Protein AF-A0A949IQU0-F1 (afdb_monomer_lite)

Structure (mmCIF, N/CA/C/O backbone):
data_AF-A0A949IQU0-F1
#
_entry.id   AF-A0A949IQU0-F1
#
loop_
_atom_site.group_PDB
_atom_site.id
_atom_site.type_symbol
_atom_site.label_atom_id
_atom_site.label_alt_id
_atom_site.label_comp_id
_atom_site.label_asym_id
_atom_site.label_entity_id
_atom_site.label_seq_id
_atom_site.pdbx_PDB_ins_code
_atom_site.Cartn_x
_atom_site.Cartn_y
_atom_site.Cartn_z
_atom_site.occupancy
_atom_site.B_iso_or_equiv
_atom_site.auth_seq_id
_atom_site.auth_comp_id
_atom_site.auth_asym_id
_atom_site.auth_atom_id
_atom_site.pdbx_PDB_model_num
ATOM 1 N N . MET A 1 1 ? 23.841 -28.132 -24.830 1.00 56.25 1 MET A N 1
ATOM 2 C CA . MET A 1 1 ? 23.037 -27.392 -23.858 1.00 56.25 1 MET A CA 1
ATOM 3 C C . MET A 1 1 ? 22.472 -28.356 -22.852 1.00 56.25 1 MET A C 1
ATOM 5 O O . MET A 1 1 ? 21.640 -29.186 -23.206 1.00 56.25 1 MET A O 1
ATOM 9 N N . THR A 1 2 ? 23.024 -28.313 -21.647 1.00 63.78 2 THR A N 1
ATOM 10 C CA . THR A 1 2 ? 22.380 -28.827 -20.433 1.00 63.78 2 THR A CA 1
ATOM 11 C C . THR A 1 2 ? 21.365 -27.792 -19.951 1.00 63.78 2 THR A C 1
ATOM 13 O O . THR A 1 2 ? 21.576 -26.606 -20.192 1.00 63.78 2 THR A O 1
ATOM 16 N N . ASP A 1 3 ? 20.294 -28.210 -19.273 1.00 66.94 3 ASP A N 1
ATOM 17 C CA . ASP A 1 3 ? 19.266 -27.298 -18.736 1.00 66.94 3 ASP A CA 1
ATOM 18 C C . ASP A 1 3 ? 19.862 -26.144 -17.896 1.00 66.94 3 ASP A C 1
ATOM 20 O O . ASP A 1 3 ? 19.350 -25.027 -17.913 1.00 66.94 3 ASP A O 1
ATOM 24 N N . ASP A 1 4 ? 20.995 -26.386 -17.226 1.00 68.88 4 ASP A N 1
ATOM 25 C CA . ASP A 1 4 ? 21.713 -25.377 -16.438 1.00 68.88 4 ASP A CA 1
ATOM 26 C C . ASP A 1 4 ? 22.259 -24.207 -17.292 1.00 68.88 4 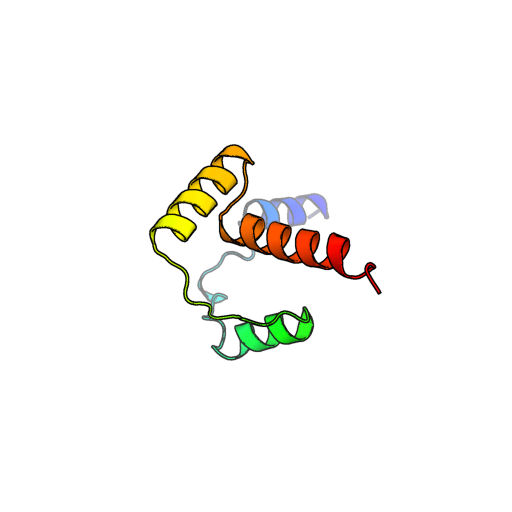ASP A C 1
ATOM 28 O O . ASP A 1 4 ? 22.228 -23.061 -16.856 1.00 68.88 4 ASP A O 1
ATOM 32 N N . GLU A 1 5 ? 22.692 -24.457 -18.537 1.00 68.75 5 GLU A N 1
ATOM 33 C CA . GLU A 1 5 ? 23.224 -23.407 -19.428 1.00 68.75 5 GLU A CA 1
ATOM 34 C C . GLU A 1 5 ? 22.111 -22.497 -19.977 1.00 68.75 5 GLU A C 1
ATOM 36 O O . GLU A 1 5 ? 22.339 -21.312 -20.213 1.00 68.75 5 GLU A O 1
ATOM 41 N N . GLU A 1 6 ? 20.897 -23.028 -20.176 1.00 69.94 6 GLU A N 1
ATOM 42 C CA . GLU A 1 6 ? 19.745 -22.216 -20.591 1.00 69.94 6 GLU A CA 1
ATOM 43 C C . GLU A 1 6 ? 19.243 -21.327 -19.448 1.00 69.94 6 GLU A C 1
ATOM 45 O O . GLU A 1 6 ? 18.908 -20.167 -19.691 1.00 69.94 6 GLU A O 1
ATOM 50 N N . SER A 1 7 ? 19.227 -21.829 -18.207 1.00 77.50 7 SER A N 1
ATOM 51 C CA . SER A 1 7 ? 18.857 -21.032 -17.027 1.00 77.50 7 SER A CA 1
ATOM 52 C C . SER A 1 7 ? 19.794 -19.838 -16.834 1.00 77.5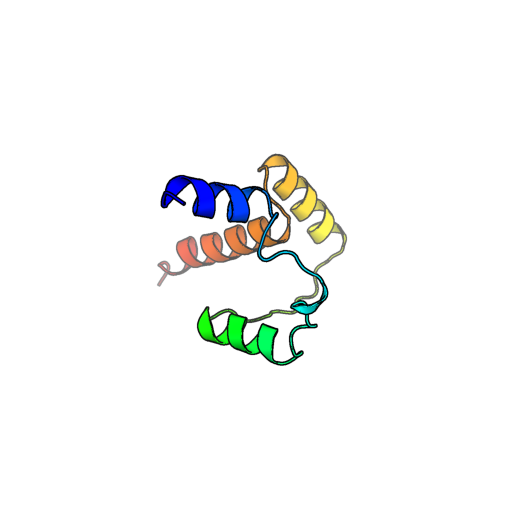0 7 SER A C 1
ATOM 54 O O . SER A 1 7 ? 19.331 -18.708 -16.670 1.00 77.50 7 SER A O 1
ATOM 56 N N . ASP A 1 8 ? 21.106 -20.065 -16.928 1.00 81.44 8 ASP A N 1
ATOM 57 C CA . ASP A 1 8 ? 22.115 -19.013 -16.772 1.00 81.44 8 ASP A CA 1
ATOM 58 C C . ASP A 1 8 ? 22.015 -17.938 -17.874 1.00 81.44 8 ASP A C 1
ATOM 60 O O . ASP A 1 8 ? 22.242 -16.749 -17.623 1.00 81.44 8 ASP A O 1
ATOM 64 N N . ALA A 1 9 ? 21.626 -18.319 -19.096 1.00 82.44 9 ALA A N 1
ATOM 65 C CA . ALA A 1 9 ? 21.404 -17.384 -20.202 1.00 82.44 9 ALA A CA 1
ATOM 66 C C . ALA A 1 9 ? 20.170 -16.479 -19.985 1.00 82.44 9 ALA A C 1
ATOM 68 O O . ALA A 1 9 ? 20.191 -15.304 -20.364 1.00 82.44 9 ALA A O 1
ATOM 69 N N . TRP A 1 10 ? 19.104 -16.990 -19.351 1.00 83.38 10 TRP A N 1
ATOM 70 C CA . TRP A 1 10 ? 17.943 -16.182 -18.944 1.00 83.38 10 TRP A CA 1
ATOM 71 C C . TRP A 1 10 ? 18.282 -15.233 -17.790 1.00 83.38 10 TRP A C 1
ATOM 73 O O . TRP A 1 10 ? 17.935 -14.053 -17.852 1.00 83.38 10 TRP A O 1
ATOM 83 N N . ASP A 1 11 ? 18.987 -15.721 -16.766 1.00 84.25 11 ASP A N 1
ATOM 84 C CA . ASP A 1 11 ? 19.351 -14.927 -15.584 1.00 84.25 11 ASP A CA 1
ATOM 85 C C . ASP A 1 11 ? 20.376 -13.827 -15.907 1.00 84.25 11 ASP A C 1
ATOM 87 O O . ASP A 1 11 ? 20.325 -12.729 -15.345 1.00 84.25 11 ASP A O 1
ATOM 91 N N . SER A 1 12 ? 21.291 -14.091 -16.845 1.00 86.00 12 SER A N 1
ATOM 92 C CA . SER A 1 12 ? 22.228 -13.086 -17.367 1.00 86.00 12 SER A CA 1
ATOM 93 C C . SER A 1 12 ? 21.583 -12.099 -18.349 1.00 86.00 12 SER A C 1
ATOM 95 O O . SER A 1 12 ? 22.178 -11.058 -18.642 1.00 86.00 12 SER A O 1
ATOM 97 N N . GLY A 1 13 ? 20.374 -12.395 -18.838 1.00 81.62 13 GLY A N 1
ATOM 98 C CA . GLY A 1 13 ? 19.666 -11.592 -19.833 1.00 81.62 13 GLY A CA 1
ATOM 99 C C . GLY A 1 13 ? 20.254 -11.684 -21.245 1.00 81.62 13 GLY A C 1
ATOM 100 O O . GLY A 1 13 ? 19.932 -10.842 -22.083 1.00 81.62 13 GLY A O 1
ATOM 101 N N . GLU A 1 14 ? 21.105 -12.681 -21.524 1.00 85.38 14 GLU A N 1
ATOM 102 C CA . GLU A 1 14 ? 21.602 -12.976 -22.878 1.00 85.38 14 GLU A CA 1
ATOM 103 C C . GLU A 1 14 ? 20.442 -13.309 -23.831 1.00 85.38 14 GLU A C 1
ATOM 105 O O . GLU A 1 14 ? 20.475 -12.972 -25.016 1.00 85.38 14 GLU A O 1
ATOM 110 N N . ILE A 1 15 ? 19.377 -13.903 -23.287 1.00 84.69 15 ILE A N 1
ATOM 111 C CA . ILE A 1 15 ? 18.116 -14.172 -23.977 1.00 84.69 15 ILE A CA 1
ATOM 112 C C . ILE A 1 15 ? 16.936 -13.520 -23.244 1.00 84.69 15 ILE A C 1
ATOM 114 O O . ILE A 1 15 ? 16.975 -13.275 -22.042 1.00 84.69 15 ILE A O 1
ATOM 118 N N . GLY A 1 16 ? 15.871 -13.195 -23.984 1.00 81.19 16 GLY A N 1
ATOM 119 C CA . GLY A 1 16 ? 14.640 -12.614 -23.426 1.00 81.19 16 GLY A CA 1
ATOM 120 C C . GLY A 1 16 ? 14.655 -11.097 -23.197 1.00 81.19 16 GLY A C 1
ATOM 121 O O . GLY A 1 16 ? 13.592 -10.520 -22.976 1.00 81.19 16 GLY A O 1
ATOM 122 N N . ALA A 1 17 ? 15.814 -10.437 -23.307 1.00 83.56 17 ALA A N 1
ATOM 123 C CA . ALA A 1 17 ? 15.961 -8.986 -23.133 1.00 83.56 17 ALA A CA 1
ATOM 124 C C . ALA A 1 17 ? 16.022 -8.184 -24.452 1.00 83.56 17 ALA A C 1
ATOM 126 O O . ALA A 1 17 ? 16.239 -6.971 -24.426 1.00 83.56 17 ALA A O 1
ATOM 127 N N . SER A 1 18 ? 15.853 -8.828 -25.612 1.00 86.56 18 SER A N 1
ATOM 128 C CA . SER A 1 18 ? 15.972 -8.154 -26.911 1.00 86.56 18 SER A CA 1
ATOM 129 C C . SER A 1 18 ? 14.856 -7.130 -27.133 1.00 86.56 18 SER A C 1
ATOM 131 O O . SER A 1 18 ? 13.670 -7.439 -26.996 1.00 86.56 18 SER A O 1
ATOM 133 N N . GLU A 1 19 ? 15.230 -5.916 -27.552 1.00 83.12 19 GLU A N 1
ATOM 134 C CA . GLU A 1 19 ? 14.279 -4.812 -27.744 1.00 83.12 19 GLU A CA 1
ATOM 135 C C . GLU A 1 19 ? 13.207 -5.103 -28.804 1.00 83.12 19 GLU A C 1
ATOM 137 O O . GLU A 1 19 ? 12.100 -4.581 -28.716 1.00 83.12 19 GLU A O 1
ATOM 142 N N . GLU A 1 20 ? 13.498 -5.981 -29.768 1.00 88.12 20 GLU A N 1
ATOM 143 C CA . GLU A 1 20 ? 12.557 -6.405 -30.813 1.00 88.12 20 GLU A CA 1
ATOM 144 C C . GLU A 1 20 ? 11.303 -7.112 -30.269 1.00 88.12 20 GLU A C 1
ATOM 146 O O . GLU A 1 20 ? 10.256 -7.086 -30.917 1.00 88.12 20 GLU A O 1
ATOM 151 N N . PHE A 1 21 ? 11.389 -7.706 -29.073 1.00 83.75 21 PHE A N 1
ATOM 152 C CA . PHE A 1 21 ? 10.266 -8.368 -28.404 1.00 83.75 21 PHE A CA 1
ATOM 153 C C . PHE A 1 21 ? 9.583 -7.471 -27.362 1.00 83.75 21 PHE A C 1
ATOM 155 O O . PHE A 1 21 ? 8.592 -7.880 -26.751 1.00 83.75 21 PHE A O 1
ATOM 162 N N . MET A 1 22 ? 10.073 -6.244 -27.152 1.00 85.94 22 MET A N 1
ATOM 163 C CA . MET A 1 22 ? 9.448 -5.294 -26.236 1.00 85.94 22 MET A CA 1
ATOM 164 C C . MET A 1 22 ? 8.266 -4.579 -26.895 1.00 85.94 22 MET A C 1
ATOM 166 O O . MET A 1 22 ? 8.325 -4.120 -28.034 1.00 85.94 22 MET A O 1
ATOM 170 N N . SER A 1 23 ? 7.179 -4.420 -26.143 1.00 85.50 23 SER A N 1
ATOM 171 C CA . SER A 1 23 ? 6.056 -3.568 -26.533 1.00 85.50 23 SER A CA 1
ATOM 172 C C . SER A 1 23 ? 5.470 -2.863 -25.316 1.00 85.50 23 SER A C 1
ATOM 174 O O . SER A 1 23 ? 5.552 -3.356 -24.189 1.00 85.50 23 SER A O 1
ATOM 176 N N . LEU A 1 24 ? 4.896 -1.678 -25.532 1.00 88.88 24 LEU A N 1
ATOM 177 C CA . LEU A 1 24 ? 4.191 -0.969 -24.472 1.00 88.88 24 LEU A CA 1
ATOM 178 C C . LEU A 1 24 ? 2.926 -1.752 -24.109 1.00 88.88 24 LEU A C 1
ATOM 180 O O . LEU A 1 24 ? 2.105 -2.046 -24.981 1.00 88.88 24 LEU A O 1
ATOM 184 N N . ALA A 1 25 ? 2.752 -2.044 -22.822 1.00 87.12 25 ALA A N 1
ATOM 185 C CA . ALA A 1 25 ? 1.531 -2.668 -22.342 1.00 87.12 25 ALA A CA 1
ATOM 186 C C . ALA A 1 25 ? 0.305 -1.792 -22.686 1.00 87.12 25 ALA A C 1
ATOM 188 O O . ALA A 1 25 ? 0.359 -0.564 -22.538 1.00 87.12 25 ALA A O 1
ATOM 189 N N . PRO A 1 26 ? -0.817 -2.390 -23.127 1.00 90.25 26 PRO A N 1
ATOM 190 C CA . PRO A 1 26 ? -2.057 -1.655 -23.330 1.00 90.25 26 PRO A CA 1
ATOM 191 C C . PRO A 1 26 ? -2.520 -0.979 -22.037 1.00 90.25 26 PRO A C 1
ATOM 193 O O . PRO A 1 26 ? -2.417 -1.555 -20.960 1.00 90.25 26 PRO A O 1
ATOM 196 N N . ALA A 1 27 ? -3.140 0.198 -22.139 1.00 83.00 27 ALA A N 1
ATOM 197 C CA . ALA A 1 27 ? -3.670 0.905 -20.966 1.00 83.00 27 ALA A CA 1
ATOM 198 C C . ALA A 1 27 ? -4.725 0.092 -20.181 1.00 83.00 27 ALA A C 1
ATOM 200 O O . ALA A 1 27 ? -4.910 0.301 -18.989 1.00 83.00 27 ALA A O 1
ATOM 201 N N . ALA A 1 28 ? -5.416 -0.847 -20.840 1.00 87.25 28 ALA A N 1
ATOM 202 C CA . ALA A 1 28 ? -6.378 -1.743 -20.196 1.00 87.25 28 ALA A CA 1
ATOM 203 C C . ALA A 1 28 ? -5.715 -2.830 -19.330 1.00 87.25 28 ALA A C 1
ATOM 205 O O . ALA A 1 28 ? -6.362 -3.366 -18.435 1.00 87.25 28 ALA A O 1
ATOM 206 N N . PHE A 1 29 ? -4.435 -3.127 -19.567 1.00 89.69 29 PHE A N 1
ATOM 207 C CA . PHE A 1 29 ? -3.720 -4.219 -18.912 1.00 89.69 29 PHE A CA 1
ATOM 208 C C . PHE A 1 29 ? -3.537 -3.978 -17.407 1.00 89.69 29 PHE A C 1
ATOM 210 O O . PHE A 1 29 ? -3.674 -4.899 -16.612 1.00 89.69 29 PHE A O 1
ATOM 217 N N . GLU A 1 30 ? -3.309 -2.726 -16.995 1.00 86.38 30 GLU A N 1
ATOM 218 C CA . GLU A 1 30 ? -3.227 -2.351 -15.574 1.00 86.38 30 GLU A CA 1
ATOM 219 C C . GLU A 1 30 ? -4.536 -2.664 -14.836 1.00 86.38 30 GLU A C 1
ATOM 221 O O . GLU A 1 30 ? -4.526 -3.253 -13.758 1.00 86.38 30 GLU A O 1
ATOM 226 N N . LYS A 1 31 ? -5.675 -2.356 -15.468 1.00 87.44 31 LYS A N 1
ATOM 227 C CA . LYS A 1 31 ? -6.994 -2.666 -14.915 1.00 87.44 31 LYS A CA 1
ATOM 228 C C . LYS A 1 31 ? -7.235 -4.174 -14.826 1.00 87.44 31 LYS A C 1
ATOM 230 O O . LYS A 1 31 ? -7.770 -4.633 -13.826 1.00 87.44 31 LYS A O 1
ATOM 235 N N . GLU A 1 32 ? -6.852 -4.940 -15.847 1.00 92.19 32 GLU A N 1
ATOM 236 C CA . GLU A 1 32 ? -6.985 -6.403 -15.820 1.00 92.19 32 GLU A CA 1
ATOM 237 C C . GLU A 1 32 ? -6.170 -7.018 -14.678 1.00 92.19 32 GLU A C 1
ATOM 239 O O . GLU A 1 32 ? -6.678 -7.881 -13.963 1.00 92.19 32 GLU A O 1
ATOM 244 N N . ILE A 1 33 ? -4.941 -6.540 -14.452 1.00 91.06 33 ILE A N 1
ATOM 245 C CA . ILE A 1 33 ? -4.116 -6.965 -13.313 1.00 91.06 33 ILE A CA 1
ATOM 246 C C . ILE A 1 33 ? -4.822 -6.656 -11.992 1.00 91.06 33 ILE A C 1
ATOM 248 O O . ILE A 1 33 ? -4.929 -7.540 -11.138 1.00 91.06 33 ILE A O 1
ATOM 252 N N . ASP A 1 34 ? -5.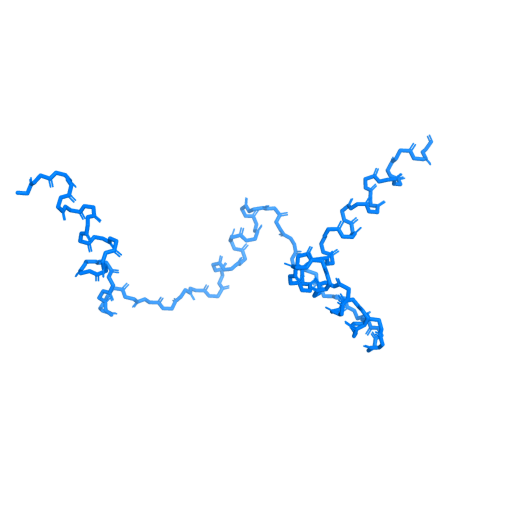311 -5.427 -11.823 1.00 90.75 34 ASP A N 1
ATOM 253 C CA . ASP A 1 34 ? -6.024 -5.029 -10.611 1.00 90.75 34 ASP A CA 1
ATOM 254 C C . ASP A 1 34 ? -7.261 -5.908 -10.375 1.00 90.75 34 ASP A C 1
ATOM 256 O O . ASP A 1 34 ? -7.423 -6.456 -9.283 1.00 90.75 34 ASP A O 1
ATOM 260 N N . ASP A 1 35 ? -8.082 -6.125 -11.405 1.00 90.56 35 ASP A N 1
ATOM 261 C CA . ASP A 1 35 ? -9.293 -6.948 -11.336 1.00 90.56 35 ASP A CA 1
ATOM 262 C C . ASP A 1 35 ? -8.957 -8.413 -10.982 1.00 90.56 35 ASP A C 1
ATOM 264 O O . ASP A 1 35 ? -9.596 -9.007 -10.107 1.00 90.56 35 ASP A O 1
ATOM 268 N N . HIS A 1 36 ? -7.916 -8.991 -11.593 1.00 94.38 36 HIS A N 1
ATOM 269 C CA . HIS A 1 36 ? -7.462 -10.357 -11.302 1.00 94.38 36 HIS A CA 1
ATOM 270 C C . HIS A 1 36 ? -6.908 -10.521 -9.882 1.00 94.38 36 HIS A C 1
ATOM 272 O O . HIS A 1 36 ? -7.087 -11.578 -9.270 1.00 94.38 36 HIS A O 1
ATOM 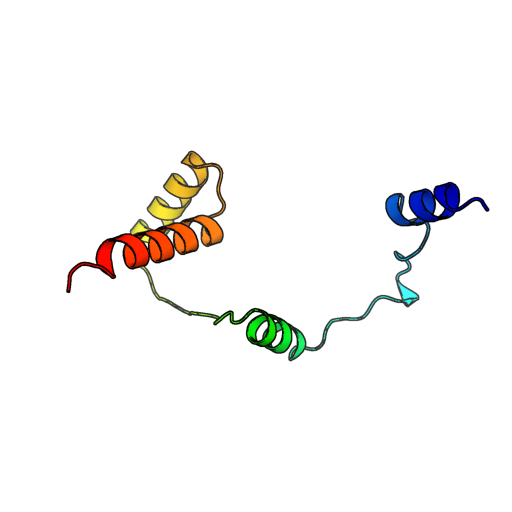278 N N . LEU A 1 37 ? -6.255 -9.491 -9.342 1.00 91.81 37 LEU A N 1
ATOM 279 C CA . LEU A 1 37 ? -5.723 -9.483 -7.978 1.00 91.81 37 LEU A CA 1
ATOM 280 C C . LEU A 1 37 ? -6.755 -9.017 -6.933 1.00 91.81 37 LEU A C 1
ATOM 282 O O . LEU A 1 37 ? -6.446 -8.991 -5.738 1.00 91.81 37 LEU A O 1
ATOM 286 N N . GLY A 1 38 ? -7.968 -8.644 -7.357 1.00 90.44 38 GLY A N 1
ATOM 287 C CA . GLY A 1 38 ? -8.996 -8.069 -6.485 1.00 90.44 38 GLY A CA 1
ATOM 288 C C . GLY A 1 38 ? -8.576 -6.730 -5.868 1.00 90.44 38 GLY A C 1
ATOM 289 O O . GLY A 1 38 ? -8.991 -6.394 -4.754 1.00 90.44 38 GLY A O 1
ATOM 290 N N . LEU A 1 39 ? -7.704 -5.990 -6.550 1.00 89.12 39 LEU A N 1
ATOM 291 C CA . LEU A 1 39 ? -7.238 -4.674 -6.151 1.00 89.12 39 LEU A CA 1
ATOM 292 C C . LEU A 1 39 ? -8.202 -3.605 -6.657 1.00 89.12 39 LEU A C 1
ATOM 294 O O . LEU A 1 39 ? -8.797 -3.704 -7.722 1.00 89.12 39 LEU A O 1
ATOM 298 N N . GLN A 1 40 ? -8.341 -2.547 -5.867 1.00 87.56 40 GLN A N 1
ATOM 299 C CA . GLN A 1 40 ? -9.092 -1.369 -6.261 1.00 87.56 40 GLN A CA 1
ATOM 300 C C . GLN A 1 40 ? -8.200 -0.147 -6.100 1.00 87.56 40 GLN A C 1
ATOM 302 O O . GLN A 1 40 ? -7.775 0.183 -4.985 1.00 87.56 40 GLN A O 1
ATOM 307 N N . GLN A 1 41 ? -7.958 0.557 -7.202 1.00 83.81 41 GLN A N 1
ATOM 308 C CA . GLN A 1 41 ? -7.307 1.854 -7.154 1.00 83.81 41 GLN A CA 1
ATOM 309 C C . GLN A 1 41 ? -8.201 2.846 -6.401 1.00 83.81 41 GLN A C 1
ATOM 311 O O . GLN A 1 41 ? -9.322 3.159 -6.807 1.00 83.81 41 GLN A O 1
ATOM 316 N N . ILE A 1 42 ? -7.686 3.370 -5.290 1.00 84.81 42 ILE A N 1
ATOM 317 C CA . ILE A 1 42 ? -8.348 4.422 -4.521 1.00 84.81 42 ILE A CA 1
ATOM 318 C C . ILE A 1 42 ? -7.607 5.743 -4.694 1.00 84.81 42 ILE A C 1
ATOM 320 O O . ILE A 1 42 ? -6.381 5.807 -4.637 1.00 84.81 42 ILE A O 1
ATOM 324 N N . THR A 1 43 ? -8.367 6.823 -4.856 1.00 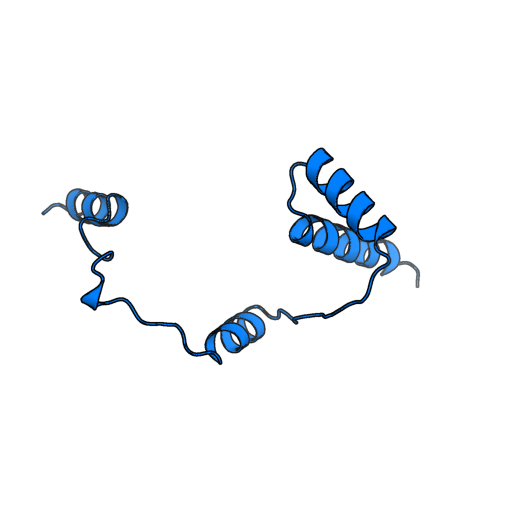85.38 43 THR A N 1
ATOM 325 C CA . THR A 1 43 ? -7.839 8.188 -4.794 1.00 85.38 43 THR A CA 1
ATOM 326 C C . THR A 1 43 ? -8.415 8.865 -3.561 1.00 85.38 43 THR A C 1
ATOM 328 O O . THR A 1 43 ? -9.614 9.124 -3.494 1.00 85.38 43 THR A O 1
ATOM 331 N N . ILE A 1 44 ? -7.563 9.159 -2.579 1.00 88.62 44 ILE A N 1
ATOM 332 C CA . ILE A 1 44 ? -7.946 9.861 -1.350 1.00 88.62 44 ILE A CA 1
ATOM 333 C C . ILE A 1 44 ? -7.166 11.171 -1.232 1.00 88.62 44 ILE A C 1
ATOM 335 O O . ILE A 1 44 ? -5.982 11.234 -1.560 1.00 88.62 44 ILE A O 1
ATOM 339 N N . ARG A 1 45 ? -7.825 12.236 -0.761 1.00 93.12 45 ARG A N 1
ATOM 340 C CA . ARG A 1 45 ? -7.163 13.511 -0.450 1.00 93.12 45 ARG A CA 1
ATOM 341 C C . ARG A 1 45 ? -6.792 13.534 1.026 1.00 93.12 45 ARG A C 1
ATOM 343 O O . ARG A 1 45 ? -7.656 13.359 1.878 1.00 93.12 45 ARG A O 1
ATOM 350 N N . LEU A 1 46 ? -5.521 13.784 1.315 1.00 93.56 46 LEU A N 1
ATOM 351 C CA . LEU A 1 46 ? -4.980 13.875 2.669 1.00 93.56 46 LEU A CA 1
ATOM 352 C C . LEU A 1 46 ? -4.334 15.245 2.889 1.00 93.56 46 LEU A C 1
ATOM 354 O O . LEU A 1 46 ? -3.902 15.908 1.944 1.00 93.56 46 LEU A O 1
ATOM 358 N N . GLN A 1 47 ? -4.261 15.667 4.148 1.00 97.44 47 GLN A N 1
ATOM 359 C CA . GLN A 1 47 ? -3.541 16.879 4.533 1.00 97.44 47 GLN A CA 1
ATOM 360 C C . GLN A 1 47 ? -2.041 16.705 4.255 1.00 97.44 47 GLN A C 1
ATOM 362 O O . GLN A 1 47 ? -1.488 15.627 4.465 1.00 97.44 47 GLN A O 1
ATOM 367 N N . LYS A 1 48 ? -1.364 17.769 3.802 1.00 96.69 48 LYS A N 1
ATOM 368 C CA . LYS A 1 48 ? 0.068 17.707 3.451 1.00 96.69 48 LYS A CA 1
ATOM 369 C C . LYS A 1 48 ? 0.946 17.271 4.627 1.00 96.69 48 LYS A C 1
ATOM 371 O O . LYS A 1 48 ? 1.873 16.495 4.425 1.00 96.69 48 LYS A O 1
ATOM 376 N N . THR A 1 49 ? 0.630 17.752 5.828 1.00 97.56 49 THR A N 1
ATOM 377 C CA . THR A 1 49 ? 1.316 17.391 7.076 1.00 97.56 49 THR A CA 1
ATOM 378 C C . THR A 1 49 ? 1.198 15.897 7.348 1.00 97.56 49 THR A C 1
ATOM 380 O O . THR A 1 49 ? 2.209 15.220 7.461 1.00 97.56 49 THR A O 1
ATOM 383 N N . LEU A 1 50 ? -0.019 15.354 7.279 1.00 95.81 50 LEU A N 1
ATOM 384 C CA . LEU A 1 50 ? -0.267 13.924 7.456 1.00 95.81 50 LEU A CA 1
ATOM 385 C C . LEU A 1 50 ? 0.511 13.062 6.448 1.00 95.81 50 LEU A C 1
ATOM 387 O O . LEU A 1 50 ? 1.060 12.028 6.814 1.00 95.81 50 LEU A O 1
ATOM 391 N N . VAL A 1 51 ? 0.587 13.480 5.181 1.00 95.06 51 VAL A N 1
ATOM 392 C CA . VAL A 1 51 ? 1.375 12.756 4.167 1.00 95.06 51 VAL A CA 1
ATOM 393 C C . VAL A 1 51 ? 2.867 12.774 4.504 1.00 95.06 51 VAL A C 1
ATOM 395 O O . VAL A 1 51 ? 3.540 11.761 4.316 1.00 95.06 51 VAL A O 1
ATOM 398 N N . ALA A 1 52 ? 3.392 13.902 4.988 1.00 96.50 52 ALA A N 1
ATOM 399 C CA . ALA A 1 52 ? 4.789 14.007 5.401 1.00 96.50 52 ALA A CA 1
ATOM 400 C C . ALA A 1 52 ? 5.088 13.091 6.599 1.00 96.50 52 ALA A C 1
ATOM 402 O O . ALA A 1 52 ? 6.038 12.310 6.543 1.00 96.50 52 ALA A O 1
ATOM 403 N N . ASP A 1 53 ? 4.225 13.105 7.614 1.00 96.75 53 ASP A N 1
ATOM 404 C CA . ASP A 1 53 ? 4.383 12.284 8.817 1.00 96.75 53 ASP A CA 1
ATOM 405 C C . ASP A 1 53 ? 4.322 10.785 8.489 1.00 96.75 53 ASP A C 1
ATOM 407 O O . ASP A 1 53 ? 5.159 10.003 8.938 1.00 96.75 53 ASP A O 1
ATOM 411 N N . LEU A 1 54 ? 3.378 10.370 7.636 1.00 95.69 54 LEU A N 1
ATOM 412 C CA . LEU A 1 54 ? 3.267 8.982 7.174 1.00 95.69 54 LEU A CA 1
ATOM 413 C C . LEU A 1 54 ? 4.495 8.519 6.385 1.00 95.69 54 LEU A C 1
ATOM 415 O O . LEU A 1 54 ? 4.884 7.359 6.501 1.00 95.69 54 LEU A O 1
ATOM 419 N N . LYS A 1 55 ? 5.108 9.396 5.583 1.00 95.50 55 LYS A N 1
ATOM 420 C CA . LYS A 1 55 ? 6.348 9.072 4.861 1.00 95.50 55 LYS A CA 1
ATOM 421 C C . LYS A 1 55 ? 7.522 8.880 5.813 1.00 95.50 55 LYS A C 1
ATOM 423 O O . LYS A 1 55 ? 8.294 7.942 5.627 1.00 95.50 55 LYS A O 1
ATOM 428 N N . GLU A 1 56 ? 7.645 9.738 6.820 1.00 96.94 56 GLU A N 1
ATOM 429 C CA . GLU A 1 56 ? 8.718 9.623 7.807 1.00 96.94 56 GLU A CA 1
ATOM 430 C C . GLU A 1 56 ? 8.552 8.363 8.666 1.00 96.94 56 GLU A C 1
ATOM 432 O O . GLU A 1 56 ? 9.507 7.607 8.831 1.00 96.94 56 GLU A O 1
ATOM 437 N N . MET A 1 57 ? 7.329 8.061 9.113 1.00 96.12 57 MET A N 1
ATOM 438 C CA . MET A 1 57 ? 7.036 6.805 9.813 1.00 96.12 57 MET A CA 1
ATOM 439 C C . MET A 1 57 ? 7.314 5.576 8.936 1.00 96.12 57 MET A C 1
ATOM 441 O O . MET A 1 57 ? 7.922 4.615 9.398 1.00 96.12 57 MET A O 1
ATOM 445 N N . ALA A 1 58 ? 6.940 5.606 7.652 1.00 96.38 58 ALA A N 1
ATOM 446 C CA . ALA A 1 58 ? 7.243 4.513 6.728 1.00 96.38 58 ALA A CA 1
ATOM 447 C C . ALA A 1 58 ? 8.759 4.263 6.627 1.00 96.38 58 ALA A C 1
ATOM 449 O O . ALA A 1 58 ? 9.201 3.118 6.735 1.00 96.38 58 ALA A O 1
ATOM 450 N N . ARG A 1 59 ? 9.558 5.336 6.520 1.00 95.31 59 ARG A N 1
ATOM 451 C CA . ARG A 1 59 ? 11.028 5.271 6.484 1.00 95.31 59 ARG A CA 1
ATOM 452 C C . ARG A 1 59 ? 11.607 4.646 7.754 1.00 95.31 59 ARG A C 1
ATOM 454 O O . ARG A 1 59 ? 12.498 3.806 7.655 1.00 95.31 59 ARG A O 1
ATOM 461 N N . GLN A 1 60 ? 11.095 5.020 8.926 1.00 94.88 60 GLN A N 1
ATOM 462 C CA . GLN A 1 60 ? 11.511 4.446 10.214 1.00 94.88 60 GLN A CA 1
ATOM 463 C C . GLN A 1 60 ? 11.187 2.949 10.316 1.00 94.88 60 GLN A C 1
ATOM 465 O O . GLN A 1 60 ? 11.950 2.191 10.909 1.00 94.88 60 GLN A O 1
ATOM 470 N N . ASN A 1 61 ? 10.101 2.514 9.676 1.00 91.12 61 ASN A N 1
ATOM 471 C CA . ASN A 1 61 ? 9.686 1.115 9.606 1.00 91.12 61 ASN A CA 1
ATOM 472 C C . ASN A 1 61 ? 10.359 0.328 8.461 1.00 91.12 61 ASN A C 1
ATOM 474 O O . ASN A 1 61 ? 10.036 -0.843 8.273 1.00 91.12 61 ASN A O 1
ATOM 478 N N . GLY A 1 62 ? 11.260 0.946 7.685 1.00 93.50 62 GLY A N 1
ATOM 479 C CA . GLY A 1 62 ? 11.915 0.312 6.534 1.00 93.50 62 GLY A CA 1
ATOM 480 C C . GLY A 1 62 ? 10.971 0.014 5.362 1.00 93.50 62 GLY A C 1
ATOM 481 O O . GLY A 1 62 ? 11.265 -0.851 4.542 1.00 93.50 62 GLY A O 1
ATOM 482 N N . LEU A 1 63 ? 9.828 0.702 5.284 1.00 94.06 63 LEU A N 1
ATOM 483 C CA . LEU A 1 63 ? 8.793 0.489 4.273 1.00 94.06 63 LEU A CA 1
ATOM 484 C C . LEU A 1 63 ? 8.628 1.713 3.369 1.00 94.06 63 LEU A C 1
ATOM 486 O O . LEU A 1 63 ? 8.849 2.859 3.758 1.00 94.06 63 LEU A O 1
ATOM 490 N N . GLY A 1 64 ? 8.152 1.474 2.147 1.00 92.62 64 GLY A N 1
ATOM 491 C CA . GLY A 1 64 ? 7.632 2.544 1.302 1.00 92.62 64 GLY A CA 1
ATOM 492 C C . GLY A 1 64 ? 6.321 3.115 1.858 1.00 92.62 64 GLY A C 1
ATOM 493 O O . GLY A 1 64 ? 5.564 2.427 2.543 1.00 92.62 64 GLY A O 1
ATOM 494 N N . TYR A 1 65 ? 6.002 4.359 1.492 1.00 92.75 65 TYR A N 1
ATOM 495 C CA . TYR A 1 65 ? 4.771 5.042 1.917 1.00 92.75 65 TYR A CA 1
ATOM 496 C C . TYR A 1 65 ? 3.492 4.266 1.564 1.00 92.75 65 TYR A C 1
ATOM 498 O O . TYR A 1 65 ? 2.630 4.074 2.416 1.00 92.75 65 TYR A O 1
ATOM 506 N N . GLN A 1 66 ? 3.368 3.789 0.322 1.00 90.75 66 GLN A N 1
ATOM 507 C CA . GLN A 1 66 ? 2.183 3.048 -0.124 1.00 90.75 66 GLN A CA 1
ATOM 508 C C . GLN A 1 66 ? 2.010 1.704 0.619 1.00 90.75 66 GLN A C 1
ATOM 510 O O . GLN A 1 66 ? 0.918 1.483 1.154 1.00 90.75 66 GLN A O 1
ATOM 515 N N . PRO A 1 67 ? 3.043 0.835 0.735 1.00 92.50 67 PRO A N 1
ATOM 516 C CA . PRO A 1 67 ? 2.978 -0.357 1.585 1.00 92.50 67 PRO A CA 1
ATOM 517 C C . PRO A 1 67 ? 2.591 -0.051 3.035 1.00 92.50 67 PRO A C 1
ATOM 519 O O . PRO A 1 67 ? 1.727 -0.721 3.600 1.00 92.50 67 PRO A O 1
ATOM 522 N N . PHE A 1 68 ? 3.175 1.000 3.617 1.00 95.00 68 PHE A N 1
ATOM 523 C CA . PHE A 1 68 ? 2.918 1.399 4.998 1.00 95.00 68 PHE A CA 1
ATOM 524 C C . PHE A 1 68 ? 1.463 1.833 5.222 1.00 95.00 68 PHE A C 1
ATOM 526 O O . PHE A 1 68 ? 0.803 1.359 6.148 1.00 95.00 68 PHE A O 1
ATOM 533 N N . VAL A 1 69 ? 0.915 2.672 4.336 1.00 93.69 69 VAL A N 1
ATOM 534 C CA . VAL A 1 69 ? -0.493 3.095 4.411 1.00 93.69 69 VAL A CA 1
ATOM 535 C C . VAL A 1 69 ? -1.435 1.899 4.260 1.00 93.69 69 VAL A C 1
ATOM 537 O O . VAL A 1 69 ? -2.382 1.769 5.038 1.00 93.69 69 VAL A O 1
ATOM 540 N N . ARG A 1 70 ? -1.161 0.988 3.316 1.00 91.75 70 ARG A N 1
ATOM 541 C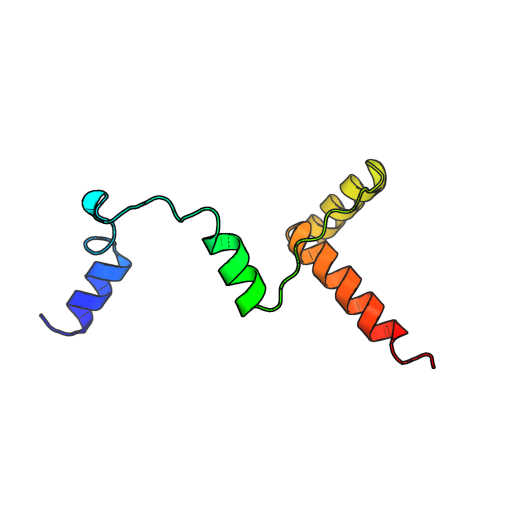 CA . ARG A 1 70 ? -1.945 -0.248 3.149 1.00 91.75 70 ARG A CA 1
ATOM 542 C C . ARG A 1 70 ? -1.950 -1.077 4.435 1.00 91.75 70 ARG A C 1
ATOM 544 O O . ARG A 1 70 ? -3.012 -1.536 4.859 1.00 91.75 70 ARG A O 1
ATOM 551 N N . GLN A 1 71 ? -0.792 -1.238 5.075 1.00 94.00 71 GLN A N 1
ATOM 552 C CA . GLN A 1 71 ? -0.667 -1.962 6.339 1.00 94.00 71 GLN A CA 1
ATOM 553 C C . GLN A 1 71 ? -1.475 -1.302 7.464 1.00 94.00 71 GLN A C 1
ATOM 555 O O . GLN A 1 71 ? -2.194 -2.008 8.171 1.00 94.00 71 GLN A O 1
ATOM 560 N N . ILE A 1 72 ? -1.410 0.026 7.612 1.00 94.06 72 ILE A N 1
ATOM 561 C CA . ILE A 1 72 ? -2.189 0.758 8.625 1.00 94.06 72 ILE A CA 1
ATOM 562 C C . ILE A 1 72 ? -3.686 0.524 8.430 1.00 94.06 72 ILE A C 1
ATOM 564 O O . ILE A 1 72 ? -4.372 0.158 9.383 1.00 94.06 72 ILE A O 1
ATOM 568 N N . LEU A 1 73 ? -4.191 0.704 7.206 1.00 93.12 73 LEU A N 1
ATOM 569 C CA . LEU A 1 73 ? -5.614 0.520 6.905 1.00 93.12 73 LEU A CA 1
ATOM 570 C C . LEU A 1 73 ? -6.057 -0.922 7.174 1.00 93.12 73 LEU A C 1
ATOM 572 O O . LEU A 1 73 ? -7.098 -1.148 7.789 1.00 93.12 73 LEU A O 1
ATOM 576 N N . THR A 1 74 ? -5.232 -1.895 6.784 1.00 93.50 74 THR A N 1
ATOM 577 C CA . THR A 1 74 ? -5.506 -3.323 6.995 1.00 93.50 74 THR A CA 1
ATOM 578 C C . THR A 1 74 ? -5.546 -3.663 8.483 1.00 93.50 74 THR A C 1
ATOM 580 O O . THR A 1 74 ? -6.491 -4.302 8.947 1.00 93.50 74 THR A O 1
ATOM 583 N N . LYS A 1 75 ? -4.556 -3.186 9.248 1.00 93.75 75 LYS A N 1
ATOM 584 C CA . LYS A 1 75 ? -4.474 -3.373 10.700 1.00 93.75 75 LYS A CA 1
ATOM 585 C C . LYS A 1 75 ? -5.665 -2.730 11.407 1.00 93.75 75 LYS A C 1
ATOM 587 O O . LYS A 1 75 ? -6.317 -3.384 12.213 1.00 93.75 75 LYS A O 1
ATOM 592 N N . HIS A 1 76 ? -5.997 -1.490 11.051 1.00 94.62 76 HIS A N 1
ATOM 593 C CA . HIS A 1 76 ? -7.129 -0.777 11.631 1.00 94.62 76 HIS A CA 1
ATOM 594 C C . HIS A 1 76 ? -8.452 -1.521 11.408 1.00 94.62 76 HIS A C 1
ATOM 596 O O . HIS A 1 76 ? -9.244 -1.660 12.342 1.00 94.62 76 HIS A O 1
ATOM 602 N N . VAL A 1 77 ? -8.686 -2.044 10.198 1.00 94.69 77 VAL A N 1
ATOM 603 C CA . VAL A 1 77 ? -9.870 -2.866 9.915 1.00 94.69 77 VAL A CA 1
ATOM 604 C C . VAL A 1 77 ? -9.835 -4.154 10.732 1.00 94.69 77 VAL A C 1
ATOM 606 O O . VAL A 1 77 ? -10.826 -4.460 11.387 1.00 94.69 77 VAL A O 1
ATOM 609 N N . ALA A 1 78 ? -8.720 -4.888 10.751 1.00 92.94 78 ALA A N 1
ATOM 610 C CA . ALA A 1 78 ? -8.605 -6.139 11.502 1.00 92.94 78 ALA A CA 1
ATOM 611 C C . ALA A 1 78 ? -8.915 -5.959 13.002 1.00 92.94 78 ALA A C 1
ATOM 613 O O . ALA A 1 78 ? -9.670 -6.744 13.572 1.00 92.94 78 ALA A O 1
ATOM 614 N N . GLU A 1 79 ? -8.402 -4.891 13.617 1.00 94.00 79 GLU A N 1
ATOM 615 C CA . GLU A 1 79 ? -8.600 -4.584 15.040 1.00 94.00 79 GLU A CA 1
ATOM 616 C C . GLU A 1 79 ? -10.030 -4.138 15.379 1.00 94.00 79 GLU A C 1
ATOM 618 O O . GLU A 1 79 ? -10.512 -4.381 16.486 1.00 94.00 79 GLU A O 1
ATOM 623 N N . ASN A 1 80 ? -10.725 -3.478 14.448 1.00 93.38 80 ASN A N 1
ATOM 624 C CA . ASN A 1 80 ? -12.053 -2.907 14.704 1.00 93.38 80 ASN A CA 1
ATOM 625 C C . ASN A 1 80 ? -13.205 -3.728 14.105 1.00 93.38 80 ASN A C 1
ATOM 627 O O . ASN A 1 80 ? -14.362 -3.490 14.448 1.00 93.38 80 ASN A O 1
ATOM 631 N N . ARG A 1 81 ? -12.919 -4.741 13.279 1.00 83.50 81 ARG A N 1
ATOM 632 C CA . ARG A 1 81 ? -13.929 -5.628 12.673 1.00 83.50 81 ARG A CA 1
ATOM 633 C C . ARG A 1 81 ? -14.663 -6.510 13.694 1.00 83.50 81 ARG A C 1
ATOM 635 O O . ARG A 1 81 ? -15.764 -6.960 13.399 1.00 83.50 81 ARG A O 1
ATOM 642 N N . LEU A 1 82 ? -14.080 -6.731 14.877 1.00 65.19 82 LEU A N 1
ATOM 643 C CA . LEU A 1 82 ? -14.622 -7.595 15.937 1.00 65.19 82 LEU A CA 1
ATOM 644 C C . LEU A 1 82 ? -15.360 -6.843 17.062 1.00 65.19 82 LEU A C 1
ATOM 646 O O . LEU A 1 82 ? -15.840 -7.482 17.990 1.00 65.19 82 LEU A O 1
ATOM 650 N N . LYS A 1 83 ? -15.484 -5.510 17.002 1.00 58.19 83 LYS A N 1
ATOM 651 C CA . LYS A 1 83 ? -16.226 -4.720 18.008 1.00 58.19 83 LYS A CA 1
ATOM 652 C C . LYS A 1 83 ? -17.721 -4.585 17.669 1.00 58.19 83 LYS A C 1
ATOM 654 O O . LYS A 1 83 ? -18.249 -3.474 17.681 1.00 58.19 83 LYS A O 1
ATOM 659 N N . LYS A 1 84 ? -18.380 -5.693 17.321 1.00 49.88 84 LYS A N 1
ATOM 660 C CA . LYS A 1 84 ? -19.848 -5.767 17.235 1.00 49.88 84 LYS A CA 1
ATOM 661 C C . LYS A 1 84 ? -20.408 -6.504 18.437 1.00 49.88 84 LYS A C 1
ATOM 663 O O . LYS A 1 84 ? -19.819 -7.548 18.784 1.00 49.88 84 LYS A O 1
#

pLDDT: mean 87.33, std 9.83, range [49.88, 97.56]

Foldseek 3Di:
DPPVVVVVCVVVVVPPVDPVPDDDDDPCVVVVVCVVVVHDDDDDDDDPVVQVVLQVVCVVVVHHSVVSVVVVVVVVCVVCVPVD

Sequence (84 aa):
MTDDEESDAWDSGEIGASEEFMSLAPAAFEKEIDDHLGLQQITIRLQKTLVADLKEMARQNGLGYQPFVRQILTKHVAENRLKK

Radius of gyration: 20.74 Å; chains: 1; bounding box: 43×46×49 Å

Secondary structure (DSSP, 8-state):
--HHHHHHHHHTTSSS--GGG--PPPHHHHHHHHHHHT---------HHHHHHHHHHHHHTT--HHHHHHHHHHHHHHHHTT--